Protein AF-A0A379SVE4-F1 (afdb_monomer)

Structure (mmCIF, N/CA/C/O backbone):
data_AF-A0A379SVE4-F1
#
_entry.id   AF-A0A379SVE4-F1
#
loop_
_atom_site.group_PDB
_atom_site.id
_atom_site.type_symbol
_atom_site.label_atom_id
_atom_site.label_alt_id
_atom_site.label_comp_id
_atom_site.label_asym_id
_atom_site.label_entity_id
_atom_site.label_seq_id
_atom_site.pdbx_PDB_ins_code
_atom_site.Cartn_x
_atom_site.Cartn_y
_atom_site.Cartn_z
_atom_site.occupancy
_atom_site.B_iso_or_equiv
_atom_site.auth_seq_id
_atom_site.auth_comp_id
_atom_site.auth_asym_id
_atom_site.auth_atom_id
_atom_site.pdbx_PDB_model_num
ATOM 1 N N . MET A 1 1 ? -18.317 -2.584 -3.557 1.00 73.19 1 MET A N 1
ATOM 2 C CA . MET A 1 1 ? -17.436 -1.716 -2.744 1.00 73.19 1 MET A CA 1
ATOM 3 C C . MET A 1 1 ? -18.201 -1.354 -1.482 1.00 73.19 1 MET A C 1
ATOM 5 O O . MET A 1 1 ? -19.402 -1.145 -1.596 1.00 73.19 1 MET A O 1
ATOM 9 N N . ILE A 1 2 ? -17.565 -1.380 -0.311 1.00 91.25 2 ILE A N 1
ATOM 10 C CA . ILE A 1 2 ? -18.220 -1.131 0.984 1.00 91.25 2 ILE A CA 1
ATOM 11 C C . ILE A 1 2 ? -17.892 0.304 1.405 1.00 91.25 2 ILE A C 1
ATOM 13 O O . ILE A 1 2 ? -16.732 0.706 1.321 1.00 91.25 2 ILE A O 1
ATOM 17 N N . TRP A 1 3 ? -18.903 1.078 1.805 1.00 93.69 3 TRP A N 1
ATOM 18 C CA . TRP A 1 3 ? -18.685 2.371 2.454 1.00 93.69 3 TRP A CA 1
ATOM 19 C C . TRP A 1 3 ? -18.305 2.139 3.917 1.00 93.69 3 TRP A C 1
ATOM 21 O O . TRP A 1 3 ? -18.972 1.372 4.610 1.00 93.69 3 TRP A O 1
ATOM 31 N N . HIS A 1 4 ? -17.247 2.801 4.373 1.00 94.06 4 HIS A N 1
ATOM 32 C CA . HIS A 1 4 ? -16.830 2.801 5.770 1.00 94.06 4 HIS A CA 1
ATOM 33 C C . HIS A 1 4 ? -17.101 4.192 6.343 1.00 94.06 4 HIS A C 1
ATOM 35 O O . HIS A 1 4 ? -16.529 5.166 5.860 1.00 94.06 4 HIS A O 1
ATOM 41 N N . ASP A 1 5 ? -17.970 4.279 7.349 1.00 97.00 5 ASP A N 1
ATOM 42 C CA . ASP A 1 5 ? -18.257 5.526 8.063 1.00 97.00 5 ASP A CA 1
ATOM 43 C C . ASP A 1 5 ? -17.192 5.757 9.144 1.00 97.00 5 ASP A C 1
ATOM 45 O O . ASP A 1 5 ? -17.385 5.443 10.314 1.00 97.00 5 ASP A O 1
ATOM 49 N N . VAL A 1 6 ? -15.998 6.164 8.705 1.00 96.94 6 VAL A N 1
ATOM 50 C CA . VAL A 1 6 ? -14.800 6.288 9.542 1.00 96.94 6 VAL A CA 1
ATOM 51 C C . VAL A 1 6 ? -14.137 7.637 9.288 1.00 96.94 6 VAL A C 1
ATOM 53 O O . VAL A 1 6 ? -13.919 8.028 8.139 1.00 96.94 6 VAL A O 1
ATOM 56 N N . GLU A 1 7 ? -13.783 8.337 10.363 1.00 98.00 7 GLU A N 1
ATOM 57 C CA . GLU A 1 7 ? -13.102 9.628 10.297 1.00 98.00 7 GLU A CA 1
ATOM 58 C C . GLU A 1 7 ? -11.664 9.477 9.782 1.00 98.00 7 GLU A C 1
ATOM 60 O O . GLU A 1 7 ? -10.934 8.565 10.171 1.00 98.00 7 GLU A O 1
ATOM 65 N N . GLN A 1 8 ? -11.223 10.377 8.902 1.00 95.94 8 GLN A N 1
ATOM 66 C CA . GLN A 1 8 ? -9.852 10.364 8.397 1.00 95.94 8 GLN A CA 1
ATOM 67 C C . GLN A 1 8 ? -8.839 10.591 9.532 1.00 95.94 8 GLN A C 1
ATOM 69 O O . GLN A 1 8 ? -9.031 11.464 10.371 1.00 95.94 8 GLN A O 1
ATOM 74 N N . ASN A 1 9 ? -7.719 9.860 9.506 1.00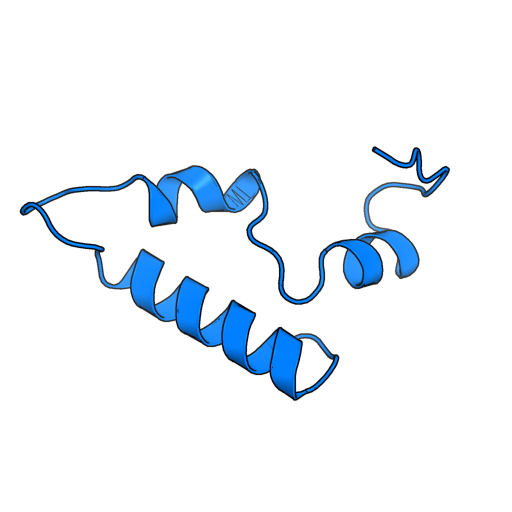 95.12 9 ASN A N 1
ATOM 75 C CA . ASN A 1 9 ? -6.658 9.875 10.529 1.00 95.12 9 ASN A CA 1
ATOM 76 C C . ASN A 1 9 ? -7.047 9.269 11.890 1.00 95.12 9 ASN A C 1
ATOM 78 O O . ASN A 1 9 ? -6.247 9.329 12.822 1.00 95.12 9 ASN A O 1
ATOM 82 N N . SER A 1 10 ? -8.232 8.666 12.007 1.00 97.50 10 SER A N 1
ATOM 83 C CA . SER A 1 10 ? -8.557 7.799 13.143 1.00 97.50 10 SER A CA 1
ATOM 84 C C . SER A 1 10 ? -7.729 6.507 13.119 1.00 97.50 10 SER A C 1
ATOM 86 O O . SER A 1 10 ? -7.129 6.142 12.099 1.00 97.50 10 SER A O 1
ATOM 88 N N . GLU A 1 11 ? -7.712 5.785 14.238 1.00 96.12 11 GLU A N 1
ATOM 89 C CA . GLU A 1 11 ? -7.054 4.479 14.325 1.00 96.12 11 GLU A CA 1
ATOM 90 C C . GLU A 1 11 ? -7.700 3.476 13.360 1.00 96.12 11 GLU A C 1
ATOM 92 O O . GLU A 1 11 ? -7.011 2.777 12.616 1.00 96.12 11 GLU A O 1
ATOM 97 N N . GLU A 1 12 ? -9.029 3.470 13.282 1.00 96.50 12 GLU A N 1
ATOM 98 C CA . GLU A 1 12 ? -9.796 2.634 12.368 1.00 96.50 12 GLU A CA 1
ATOM 99 C C . GLU A 1 12 ? -9.459 2.951 10.906 1.00 96.50 12 GLU A C 1
ATOM 101 O O . GLU A 1 12 ? -9.351 2.042 10.079 1.00 96.50 12 GLU A O 1
ATOM 106 N N . TRP A 1 13 ? -9.236 4.227 10.575 1.00 96.06 13 TRP A N 1
ATOM 107 C CA . TRP A 1 13 ? -8.815 4.639 9.236 1.00 96.06 13 TRP A CA 1
ATOM 108 C C . TRP A 1 13 ? -7.431 4.097 8.875 1.00 96.06 13 TRP A C 1
ATOM 110 O O . TRP A 1 13 ? -7.233 3.602 7.761 1.00 96.06 13 TRP A O 1
ATOM 120 N N . GLU A 1 14 ? -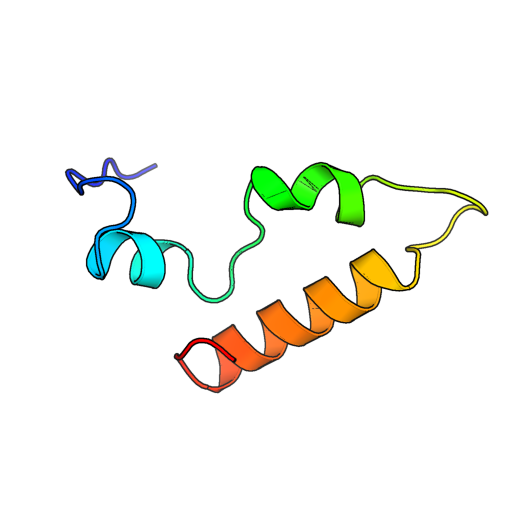6.478 4.148 9.806 1.00 94.94 14 GLU A N 1
ATOM 121 C CA . GLU A 1 14 ? -5.145 3.573 9.606 1.00 94.94 14 GLU A CA 1
ATOM 122 C C . GLU A 1 14 ? -5.198 2.048 9.468 1.00 94.94 14 GLU A C 1
ATOM 124 O O . GLU A 1 14 ? -4.564 1.490 8.567 1.00 94.94 14 GLU A O 1
ATOM 129 N N . LEU A 1 15 ? -6.013 1.371 10.283 1.00 95.50 15 LEU A N 1
ATOM 130 C CA . LEU A 1 15 ? -6.227 -0.076 10.197 1.00 95.50 15 LEU A CA 1
ATOM 131 C C . LEU A 1 15 ? -6.845 -0.484 8.855 1.00 95.50 15 LEU A C 1
ATOM 133 O O . LEU A 1 15 ? -6.419 -1.465 8.245 1.00 95.50 15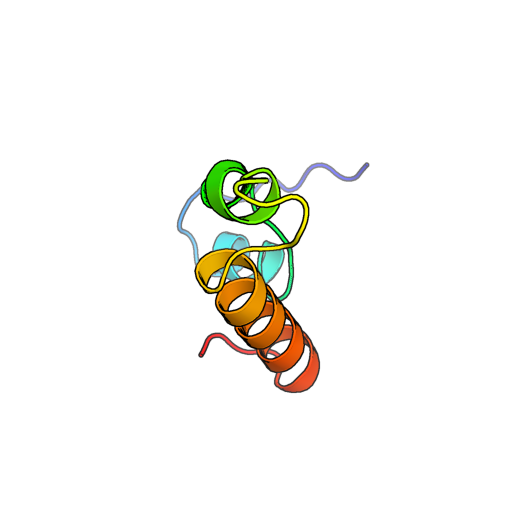 LEU A O 1
ATOM 137 N N . LEU A 1 16 ? -7.795 0.295 8.331 1.00 95.50 16 LEU A N 1
ATOM 138 C CA . LEU A 1 16 ? -8.375 0.057 7.006 1.00 95.50 16 LEU A CA 1
ATOM 139 C C . LEU A 1 16 ? -7.345 0.172 5.872 1.00 95.50 16 LEU A C 1
ATOM 141 O O . LEU A 1 16 ? -7.545 -0.430 4.810 1.00 95.50 16 LEU A O 1
ATOM 145 N N . ARG A 1 17 ? -6.266 0.934 6.072 1.00 96.12 17 ARG A N 1
ATOM 146 C CA . ARG A 1 17 ? -5.197 1.187 5.089 1.00 96.12 17 ARG A CA 1
ATOM 147 C C . ARG A 1 17 ? -4.001 0.256 5.232 1.00 96.12 17 ARG A C 1
ATOM 149 O O . ARG A 1 17 ? -3.182 0.200 4.315 1.00 96.12 17 ARG A O 1
ATOM 156 N N . LEU A 1 18 ? -3.904 -0.452 6.351 1.00 96.88 18 LEU A N 1
ATOM 157 C CA . LEU A 1 18 ? -2.796 -1.336 6.659 1.00 96.88 18 LEU A CA 1
ATOM 158 C C . LEU A 1 18 ? -2.579 -2.369 5.546 1.00 96.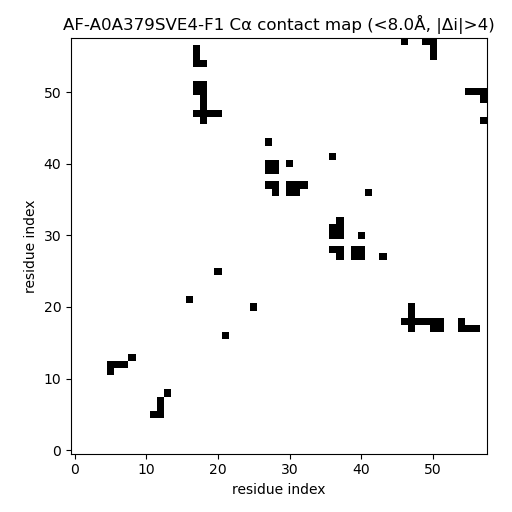88 18 LEU A C 1
A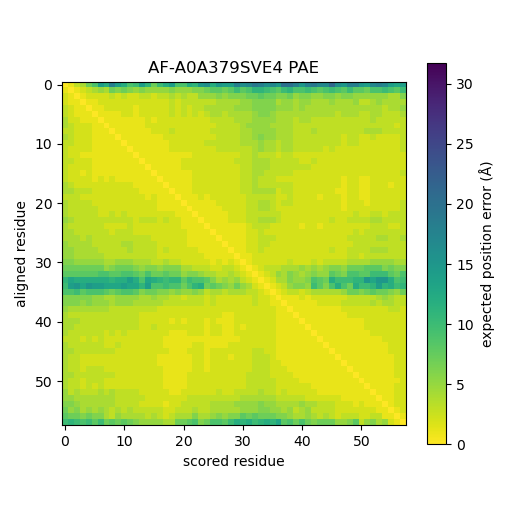TOM 160 O O . LEU A 1 18 ? -3.520 -3.036 5.104 1.00 96.88 18 LEU A O 1
ATOM 164 N N . GLY A 1 19 ? -1.335 -2.487 5.077 1.00 96.88 19 GLY A N 1
ATOM 165 C CA . GLY A 1 19 ? -0.966 -3.453 4.048 1.00 96.88 19 GLY A CA 1
ATOM 166 C C . GLY A 1 19 ? -1.583 -3.169 2.675 1.00 96.88 19 GLY A C 1
ATOM 167 O O . GLY A 1 19 ? -1.706 -4.088 1.861 1.00 96.88 19 GLY A O 1
ATOM 168 N N . LYS A 1 20 ? -1.999 -1.927 2.392 1.00 96.25 20 LYS A N 1
ATOM 169 C CA . LYS A 1 20 ? -2.579 -1.532 1.100 1.00 96.25 20 LYS A CA 1
ATOM 170 C C . LYS A 1 20 ? -1.794 -0.394 0.460 1.00 96.25 20 LYS A C 1
ATOM 172 O O . LYS A 1 20 ? -1.295 0.509 1.127 1.00 96.25 20 LYS A O 1
ATOM 177 N N . ALA A 1 21 ? -1.747 -0.407 -0.870 1.00 96.88 21 ALA A N 1
ATOM 178 C CA . ALA A 1 21 ? -1.280 0.741 -1.633 1.00 96.88 21 ALA A CA 1
ATOM 179 C C . ALA A 1 21 ? -2.291 1.891 -1.511 1.00 96.88 21 ALA A C 1
ATOM 181 O O . ALA A 1 21 ? -3.482 1.713 -1.771 1.00 96.88 21 ALA A O 1
ATOM 182 N N . THR A 1 22 ? -1.821 3.076 -1.126 1.00 96.56 22 THR A N 1
ATOM 183 C CA . THR A 1 22 ? -2.675 4.253 -0.912 1.00 96.56 22 THR A CA 1
ATOM 184 C C . THR A 1 22 ? -2.361 5.346 -1.919 1.00 96.56 22 THR A C 1
ATOM 186 O O . THR A 1 22 ? -1.212 5.497 -2.327 1.00 96.56 22 THR A O 1
ATOM 189 N N . ALA A 1 23 ? -3.363 6.160 -2.263 1.00 96.25 23 ALA A N 1
ATOM 190 C CA . ALA A 1 23 ? -3.240 7.203 -3.286 1.00 96.25 23 ALA A CA 1
ATOM 191 C C . ALA A 1 23 ? -2.050 8.159 -3.065 1.00 96.25 23 ALA A C 1
ATOM 193 O O . ALA A 1 23 ? -1.380 8.544 -4.017 1.00 96.25 23 ALA A O 1
ATOM 194 N N . SER A 1 24 ? -1.721 8.467 -1.807 1.00 94.75 24 SER A N 1
ATOM 195 C CA . SER A 1 24 ? -0.556 9.281 -1.426 1.00 94.75 24 SER A CA 1
ATOM 196 C C . SER A 1 24 ? 0.795 8.726 -1.901 1.00 94.75 24 SER A C 1
ATOM 198 O O . SER A 1 24 ? 1.746 9.485 -2.030 1.00 94.75 24 SER A O 1
ATOM 200 N N . ASN A 1 25 ? 0.886 7.424 -2.178 1.00 96.31 25 ASN A N 1
ATOM 201 C CA . ASN A 1 25 ? 2.102 6.747 -2.629 1.00 96.31 25 ASN A CA 1
ATOM 202 C C . ASN A 1 25 ? 2.043 6.345 -4.110 1.00 96.31 25 ASN A C 1
ATOM 204 O O . ASN A 1 25 ? 2.959 5.689 -4.606 1.00 96.31 25 ASN A O 1
ATOM 208 N N . PHE A 1 26 ? 0.997 6.739 -4.845 1.00 95.62 26 PHE A N 1
ATOM 209 C CA . PHE A 1 26 ? 0.866 6.379 -6.260 1.00 95.62 26 PHE A CA 1
ATOM 210 C C . PHE A 1 26 ? 1.994 6.957 -7.116 1.00 95.62 26 PHE A C 1
ATOM 212 O O . PHE A 1 26 ? 2.490 6.273 -8.006 1.00 95.62 26 PHE A O 1
ATOM 219 N N . GLY A 1 27 ? 2.489 8.151 -6.781 1.00 95.94 27 GLY A N 1
ATOM 220 C CA . GLY A 1 27 ? 3.661 8.723 -7.447 1.00 95.94 27 GLY A CA 1
ATOM 221 C C . GLY A 1 27 ? 4.911 7.838 -7.350 1.00 95.94 27 GLY A C 1
ATOM 222 O O . GLY A 1 27 ? 5.676 7.772 -8.305 1.00 95.94 27 GLY A O 1
ATOM 223 N N . LEU A 1 28 ? 5.090 7.100 -6.246 1.00 95.00 28 LEU A N 1
ATOM 224 C CA . LEU A 1 28 ? 6.231 6.195 -6.069 1.00 95.00 28 LEU A CA 1
ATOM 225 C C . LEU A 1 28 ? 6.128 4.973 -6.983 1.00 95.00 28 LEU A C 1
ATOM 227 O O . LEU A 1 28 ? 7.108 4.608 -7.620 1.00 95.00 28 LEU A O 1
ATOM 231 N N . ILE A 1 29 ? 4.950 4.347 -7.046 1.00 95.06 29 ILE A N 1
ATOM 232 C CA . ILE A 1 29 ? 4.734 3.114 -7.822 1.00 95.06 29 ILE A CA 1
ATOM 233 C C . ILE A 1 29 ? 4.563 3.374 -9.322 1.00 95.06 29 ILE A C 1
ATOM 235 O O . ILE A 1 29 ? 4.834 2.486 -10.121 1.00 95.06 29 ILE A O 1
ATOM 239 N N . MET A 1 30 ? 4.102 4.567 -9.709 1.00 95.25 30 MET A N 1
ATOM 240 C CA . MET A 1 30 ? 3.931 4.956 -11.112 1.00 95.25 30 MET A CA 1
ATOM 241 C C . MET A 1 30 ? 5.204 5.537 -11.732 1.00 95.25 30 MET A C 1
ATOM 243 O O . MET A 1 30 ? 5.285 5.645 -12.956 1.00 95.25 30 MET A O 1
ATOM 247 N N . ALA A 1 31 ? 6.187 5.928 -10.917 1.00 93.62 31 ALA A N 1
ATOM 248 C CA . ALA A 1 31 ? 7.478 6.374 -11.416 1.00 93.62 31 ALA A CA 1
ATOM 249 C C . ALA A 1 31 ? 8.149 5.243 -12.214 1.00 93.62 31 ALA A C 1
ATOM 251 O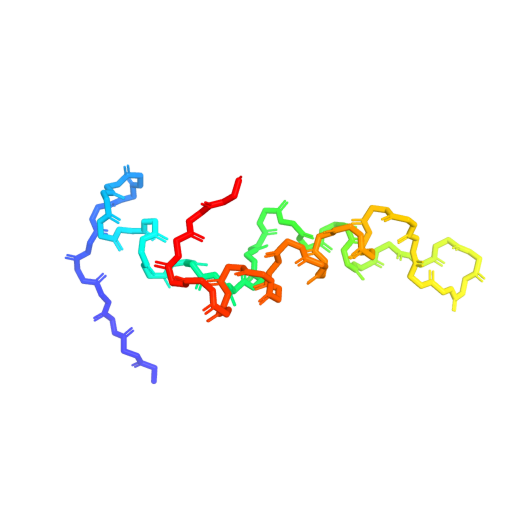 O . ALA A 1 31 ? 8.361 4.145 -11.701 1.00 93.62 31 ALA A O 1
ATOM 252 N N . ASN A 1 32 ? 8.487 5.532 -13.472 1.00 90.62 32 ASN A N 1
ATOM 253 C CA . ASN A 1 32 ? 9.047 4.569 -14.425 1.00 90.62 32 ASN A CA 1
ATOM 254 C C . ASN A 1 32 ? 10.317 5.114 -15.098 1.00 90.62 32 ASN A C 1
ATOM 256 O O . ASN A 1 32 ? 10.527 4.985 -16.306 1.00 90.62 32 ASN A O 1
ATOM 260 N N . GLU A 1 33 ? 11.157 5.789 -14.320 1.00 86.25 33 GLU A N 1
ATOM 261 C CA . GLU A 1 33 ? 12.475 6.198 -14.791 1.00 86.25 33 GLU A CA 1
ATOM 262 C C . GLU A 1 33 ? 13.330 4.946 -15.049 1.00 86.25 33 GLU A C 1
ATOM 264 O O . GLU A 1 33 ?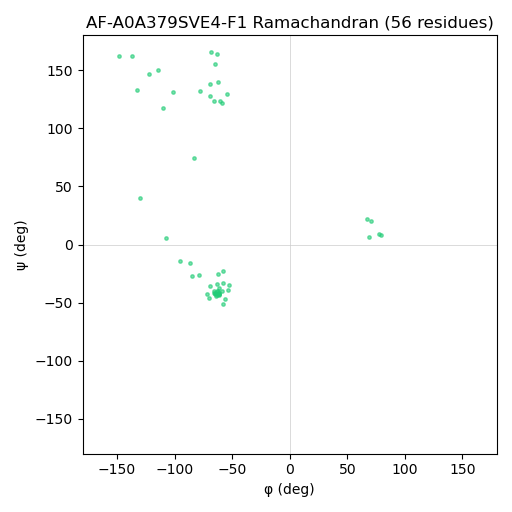 13.491 4.098 -14.174 1.00 86.25 33 GLU A O 1
ATOM 269 N N . GLY A 1 34 ? 13.846 4.792 -16.272 1.00 86.06 34 GLY A N 1
ATOM 270 C CA . GLY A 1 34 ? 14.664 3.633 -16.648 1.00 86.06 34 GLY A CA 1
ATOM 271 C C . GLY A 1 34 ? 13.893 2.332 -16.921 1.00 86.06 34 GLY A C 1
ATOM 272 O O . GLY A 1 34 ? 14.527 1.295 -17.104 1.00 86.06 34 GLY A O 1
ATOM 273 N N . GLY A 1 35 ? 12.554 2.360 -16.987 1.00 88.50 35 GLY A N 1
ATOM 274 C CA . GLY A 1 35 ? 11.738 1.214 -17.424 1.00 88.50 35 GLY A CA 1
ATOM 275 C C . GLY A 1 35 ? 11.504 0.123 -16.371 1.00 88.50 35 GLY A C 1
ATOM 276 O O . GLY A 1 35 ? 10.973 -0.939 -16.698 1.00 88.50 35 GLY A O 1
ATOM 277 N N . ALA A 1 36 ? 11.904 0.359 -15.122 1.00 89.44 36 ALA A N 1
ATOM 278 C CA . ALA A 1 36 ? 11.689 -0.547 -14.002 1.00 89.44 36 ALA A CA 1
ATOM 279 C C . ALA A 1 36 ? 11.248 0.229 -12.755 1.00 89.44 36 ALA A C 1
ATOM 281 O O . ALA A 1 36 ? 11.463 1.435 -12.647 1.00 89.44 36 ALA A O 1
ATOM 282 N N . PHE A 1 37 ? 10.674 -0.478 -11.777 1.00 94.19 37 PHE A N 1
ATOM 283 C CA . PHE A 1 37 ? 10.354 0.118 -10.481 1.00 94.19 37 PHE A CA 1
ATOM 284 C C . PHE A 1 37 ? 11.615 0.674 -9.817 1.00 94.19 37 PHE A C 1
ATOM 286 O O . PHE A 1 37 ? 12.569 -0.066 -9.542 1.00 94.19 37 PHE A O 1
ATOM 293 N N . GLY A 1 38 ? 11.585 1.972 -9.522 1.00 94.50 38 GLY A N 1
ATOM 294 C CA . GLY A 1 38 ? 12.642 2.637 -8.777 1.00 94.50 38 GLY A CA 1
ATOM 295 C C . GLY A 1 38 ? 12.779 2.092 -7.356 1.00 94.50 38 GLY A C 1
ATOM 296 O O . GLY A 1 38 ? 11.880 1.453 -6.802 1.00 94.50 38 GLY A O 1
ATOM 297 N N . GLU A 1 39 ? 13.909 2.394 -6.727 1.00 95.06 39 GLU A N 1
ATOM 298 C CA . GLU A 1 39 ? 14.168 2.008 -5.340 1.00 95.06 39 GLU A CA 1
ATOM 299 C C . GLU A 1 39 ? 13.064 2.462 -4.351 1.00 95.06 39 GLU A C 1
ATOM 301 O O . GLU A 1 39 ? 12.678 1.669 -3.488 1.00 95.06 39 GLU A O 1
ATOM 306 N N . PRO A 1 40 ? 12.464 3.667 -4.479 1.00 95.12 40 PRO A N 1
ATOM 307 C CA . PRO A 1 40 ? 11.335 4.054 -3.632 1.00 95.12 40 PRO A CA 1
ATOM 308 C C . PRO A 1 40 ? 10.123 3.117 -3.744 1.00 95.12 40 PRO A C 1
ATOM 310 O O . PRO A 1 40 ? 9.523 2.782 -2.724 1.00 95.12 40 PRO A O 1
ATOM 313 N N . ALA A 1 41 ? 9.791 2.645 -4.952 1.00 96.50 41 ALA A N 1
ATOM 314 C CA . ALA A 1 41 ? 8.693 1.704 -5.166 1.00 96.50 41 ALA A CA 1
ATOM 315 C C . ALA A 1 41 ? 8.980 0.344 -4.5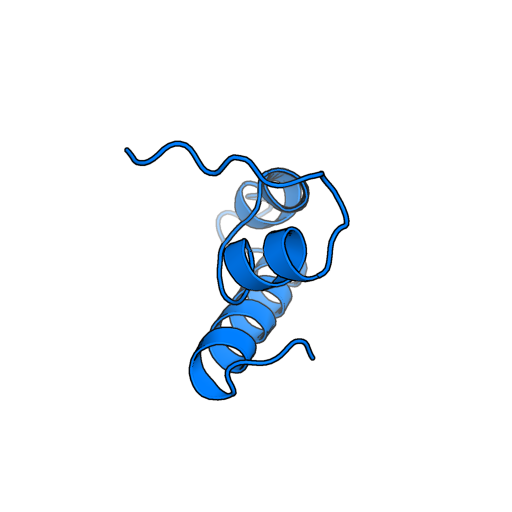17 1.00 96.50 41 ALA A C 1
ATOM 317 O O . ALA A 1 41 ? 8.100 -0.227 -3.877 1.00 96.50 41 ALA A O 1
ATOM 318 N N . LYS A 1 42 ? 10.219 -0.153 -4.626 1.00 96.19 42 LYS A N 1
ATOM 319 C CA . LYS A 1 42 ? 10.636 -1.421 -4.005 1.00 96.19 42 LYS A CA 1
ATOM 320 C C . LYS A 1 42 ? 10.568 -1.361 -2.480 1.00 96.19 42 LYS A C 1
ATOM 322 O O . LYS A 1 42 ? 10.032 -2.277 -1.861 1.00 96.19 42 LYS A O 1
ATOM 327 N N . ARG A 1 43 ? 11.047 -0.271 -1.871 1.00 96.94 43 ARG A N 1
ATOM 328 C CA . ARG A 1 43 ? 10.940 -0.062 -0.416 1.00 96.94 43 ARG A CA 1
ATOM 329 C C . ARG A 1 43 ? 9.490 0.007 0.045 1.00 96.94 43 ARG A C 1
ATOM 331 O O . ARG A 1 43 ? 9.144 -0.616 1.044 1.00 96.94 43 ARG A O 1
ATOM 338 N N . TYR A 1 44 ? 8.639 0.708 -0.702 1.00 97.25 44 TYR A N 1
ATOM 339 C CA . TYR A 1 44 ? 7.217 0.785 -0.381 1.00 97.25 44 TYR A CA 1
ATOM 340 C C . TYR A 1 44 ? 6.518 -0.578 -0.512 1.00 97.25 44 TYR A C 1
ATOM 342 O O . TYR A 1 44 ? 5.729 -0.953 0.352 1.00 97.25 44 TYR A O 1
ATOM 350 N N . ALA A 1 45 ? 6.864 -1.365 -1.536 1.00 97.19 45 ALA A N 1
ATOM 351 C CA . ALA A 1 45 ? 6.374 -2.733 -1.683 1.00 97.19 45 ALA A CA 1
ATOM 352 C C . ALA A 1 45 ? 6.801 -3.633 -0.509 1.00 97.19 45 ALA A C 1
ATOM 354 O O . ALA A 1 45 ? 5.980 -4.392 0.005 1.00 97.19 45 ALA A O 1
ATOM 355 N N . LEU A 1 46 ? 8.051 -3.516 -0.044 1.00 97.94 46 LEU A N 1
ATOM 356 C CA . LEU A 1 46 ? 8.535 -4.250 1.128 1.00 97.94 46 LEU A CA 1
ATOM 357 C C . LEU A 1 46 ? 7.771 -3.857 2.400 1.00 97.94 46 LEU A C 1
ATOM 359 O O . LEU A 1 46 ? 7.373 -4.736 3.161 1.00 97.94 46 LEU A O 1
ATOM 363 N N . GLN A 1 47 ? 7.533 -2.559 2.611 1.00 97.25 47 GLN A N 1
ATOM 364 C CA . GLN A 1 47 ? 6.740 -2.075 3.741 1.00 97.25 47 GLN A CA 1
ATOM 365 C C . GLN A 1 47 ? 5.331 -2.683 3.727 1.00 97.25 47 GLN A C 1
ATOM 367 O O . GLN A 1 47 ? 4.926 -3.282 4.719 1.00 97.25 47 GLN A O 1
ATOM 372 N N . ILE A 1 48 ? 4.618 -2.600 2.596 1.00 97.69 48 ILE A N 1
ATOM 373 C CA . ILE A 1 48 ? 3.273 -3.181 2.454 1.00 97.69 48 ILE A CA 1
ATOM 374 C C . ILE A 1 48 ? 3.284 -4.681 2.770 1.00 97.69 48 ILE A C 1
ATOM 376 O O . ILE A 1 48 ? 2.429 -5.155 3.515 1.00 97.69 48 ILE A O 1
ATOM 380 N N . ALA A 1 49 ? 4.245 -5.429 2.223 1.00 98.00 49 ALA A N 1
ATOM 381 C CA . ALA A 1 49 ? 4.325 -6.871 2.435 1.00 98.00 49 ALA A CA 1
ATOM 382 C C . ALA A 1 49 ? 4.528 -7.216 3.916 1.00 98.00 49 ALA A C 1
ATOM 384 O O . ALA A 1 49 ? 3.874 -8.107 4.455 1.00 98.00 49 ALA A O 1
ATOM 385 N N . LEU A 1 50 ? 5.407 -6.487 4.600 1.00 98.19 50 LEU A N 1
ATOM 386 C CA . LEU A 1 50 ? 5.647 -6.705 6.018 1.00 98.19 50 LEU A CA 1
ATOM 387 C C . LEU A 1 50 ? 4.438 -6.283 6.881 1.00 98.19 50 LEU A C 1
ATOM 389 O O . LEU A 1 50 ? 4.148 -6.968 7.859 1.00 98.19 50 LEU A O 1
ATOM 393 N N . GLU A 1 51 ? 3.710 -5.218 6.521 1.00 97.94 51 GLU A N 1
ATOM 394 C CA . GLU A 1 51 ? 2.462 -4.817 7.195 1.00 97.94 51 GLU A CA 1
ATOM 395 C C . GLU A 1 51 ? 1.388 -5.910 7.073 1.00 97.94 51 GLU A C 1
ATOM 397 O O . GLU A 1 51 ? 0.729 -6.241 8.058 1.00 97.94 51 GLU A O 1
ATOM 402 N N . GLN A 1 52 ? 1.254 -6.525 5.891 1.00 97.62 52 GLN A N 1
ATOM 403 C CA . GLN A 1 52 ? 0.338 -7.649 5.659 1.00 97.62 52 GLN A CA 1
ATOM 404 C C . GLN A 1 52 ? 0.704 -8.881 6.497 1.00 97.62 52 GLN A C 1
ATOM 406 O O . GLN A 1 52 ? -0.183 -9.549 7.021 1.00 97.62 52 GLN A O 1
ATOM 411 N N . ILE A 1 53 ? 2.001 -9.181 6.632 1.00 97.75 53 ILE A N 1
ATOM 412 C CA . ILE A 1 53 ? 2.489 -10.334 7.404 1.00 97.75 53 ILE A CA 1
ATOM 413 C C . ILE A 1 53 ? 2.324 -10.105 8.910 1.00 97.75 53 ILE A C 1
ATOM 415 O O . ILE A 1 53 ? 1.947 -11.025 9.633 1.00 97.75 53 ILE A O 1
ATOM 419 N N . LYS A 1 54 ? 2.637 -8.900 9.399 1.00 96.62 54 LYS A N 1
ATOM 420 C CA . LYS A 1 54 ? 2.639 -8.593 10.836 1.00 96.62 54 LYS A CA 1
ATOM 421 C C . LYS A 1 54 ? 1.271 -8.196 11.383 1.00 96.62 54 LYS A C 1
ATOM 423 O O . LYS A 1 54 ? 1.044 -8.355 12.577 1.00 96.62 54 LYS A O 1
ATOM 428 N N . GLY A 1 55 ? 0.389 -7.644 10.551 1.00 94.56 55 GLY A N 1
ATOM 429 C CA . GLY A 1 55 ? -0.872 -7.069 11.017 1.00 94.56 55 GLY A CA 1
ATOM 430 C C . GLY A 1 55 ? -0.699 -5.761 11.800 1.00 94.56 55 GLY A C 1
ATOM 431 O O . GLY A 1 55 ? -1.605 -5.366 12.527 1.00 94.56 55 GLY A O 1
ATOM 432 N N . CYS A 1 56 ? 0.437 -5.070 11.648 1.00 93.25 56 CYS A N 1
ATOM 433 C CA . CYS A 1 56 ? 0.687 -3.752 12.235 1.00 93.25 56 CYS A CA 1
ATOM 434 C C . CYS A 1 56 ? 1.615 -2.894 11.356 1.00 93.25 56 CYS A C 1
ATOM 436 O O . CYS A 1 56 ? 2.298 -3.411 10.468 1.00 93.25 56 CYS A O 1
ATOM 438 N N . LYS A 1 57 ? 1.617 -1.575 11.599 1.00 89.12 57 LYS A N 1
ATOM 439 C CA . LYS A 1 57 ? 2.528 -0.611 10.955 1.00 89.12 57 LYS A CA 1
ATOM 440 C C . LYS A 1 57 ? 3.984 -0.876 11.353 1.00 89.12 57 LYS A C 1
ATOM 442 O O . LYS A 1 57 ? 4.251 -1.443 12.413 1.00 89.12 57 LYS A O 1
ATOM 447 N N . ILE A 1 58 ? 4.907 -0.444 10.496 1.00 82.69 58 ILE A N 1
ATOM 448 C CA . ILE A 1 58 ? 6.361 -0.645 10.626 1.00 82.69 58 ILE A CA 1
ATOM 449 C C . ILE A 1 58 ? 7.061 0.688 10.780 1.00 82.69 58 ILE A C 1
ATOM 451 O O . ILE A 1 58 ? 6.631 1.638 10.090 1.00 82.69 58 ILE A O 1
#

Foldseek 3Di:
DDDDPDDPPDPVNVLVCFLHDDPVCVCQQVDQVPNDRDPSNVVVNVQSVVSVVPVDHD

Radius of gyration: 13.33 Å; Cα contacts (8 Å, |Δi|>4): 42; chains: 1; bounding box: 33×21×32 Å

Organism: NCBI:txid59203

Mean predicted aligned error: 3.13 Å

InterPro domains:
  IPR011335 Restriction endonuclease type II-like [SSF52980] (2-55)
  IPR011604 PD-(D/E)XK endonuclease-like domain superfamily [G3DSA:3.90.320.10] (1-57)

Solvent-accessible surface area (backbone atoms only — not comparable to full-atom values): 3710 Å² total; per-residue (Å²): 137,83,89,76,99,63,60,85,88,37,72,69,42,50,60,74,46,60,46,52,94,50,80,92,51,44,68,44,66,66,40,55,71,90,79,42,78,38,70,66,27,52,54,50,52,51,52,32,53,50,19,59,74,67,75,47,89,132

pLDDT: mean 94.61, std 4.27, range [73.19, 98.19]

Sequence (58 aa):
MIWHDVEQNSEEWELLRLGKATASNFGLIMANEG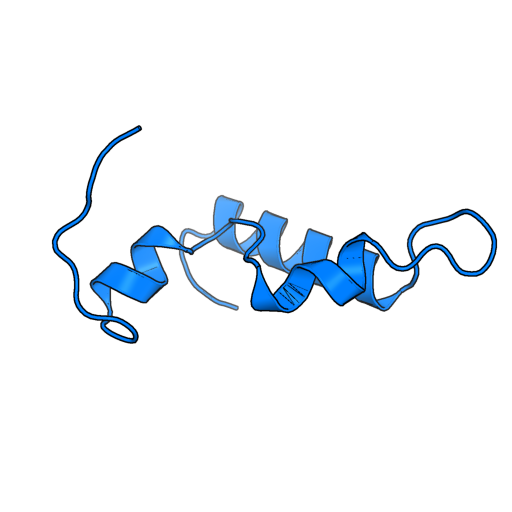GAFGEPAKRYALQIALEQIKGCKI

Secondary structure (DSSP, 8-state):
-------TTSHHHHHHHTTS--GGGHHHHH--GGGS--HHHHHHHHHHHHHHHHSS--